Protein AF-A0A7H8SER0-F1 (afdb_monomer)

Sequence (107 aa):
MGRQISQGNKTLEIRFWRPEQWSLKDLIIVENKHYLTHKDDEELGYAVAMVDVESIHSWREDELDSAMASYWEEGYWAWVLTNVRPIHISMPVIAKRKIYFIEIDHA

pLDDT: mean 92.98, std 7.62, range [51.34, 98.31]

Mean predicted aligned error: 3.66 Å

Structure (mmCIF, N/CA/C/O backbone):
data_AF-A0A7H8SER0-F1
#
_entry.id   AF-A0A7H8SER0-F1
#
loop_
_atom_site.group_PDB
_atom_site.id
_atom_site.type_symbol
_atom_site.label_atom_id
_atom_site.label_alt_id
_atom_site.label_comp_id
_atom_site.label_asym_id
_atom_site.label_entity_id
_atom_site.label_seq_id
_atom_site.pdbx_PDB_ins_code
_atom_site.Cartn_x
_atom_site.Cartn_y
_atom_site.Cartn_z
_atom_site.occupancy
_atom_site.B_iso_or_equiv
_atom_site.auth_seq_id
_atom_site.auth_comp_id
_atom_site.auth_asym_id
_atom_site.auth_atom_id
_atom_site.pdbx_PDB_model_num
ATOM 1 N N . MET A 1 1 ? -7.743 3.258 -3.816 1.00 83.19 1 MET A N 1
ATOM 2 C CA . MET A 1 1 ? -6.682 2.313 -4.235 1.00 83.19 1 MET A CA 1
ATOM 3 C C . MET A 1 1 ? -6.639 1.069 -3.345 1.00 83.19 1 MET A C 1
ATOM 5 O O . MET A 1 1 ? -6.525 -0.026 -3.885 1.00 83.19 1 MET A O 1
ATOM 9 N N . GLY A 1 2 ? -6.803 1.199 -2.020 1.00 87.69 2 GLY A N 1
ATOM 10 C CA . GLY A 1 2 ? -6.825 0.061 -1.091 1.00 87.69 2 GLY A CA 1
ATOM 11 C C . GLY A 1 2 ? -7.912 -0.975 -1.398 1.00 87.69 2 GLY A C 1
ATOM 12 O O . GLY A 1 2 ? -7.671 -2.171 -1.274 1.00 87.69 2 GLY A O 1
ATOM 13 N N . ARG A 1 3 ? -9.075 -0.552 -1.910 1.00 92.31 3 ARG A N 1
ATOM 14 C CA . ARG A 1 3 ? -10.134 -1.486 -2.327 1.00 92.31 3 ARG A CA 1
ATOM 15 C C . ARG A 1 3 ? -9.736 -2.440 -3.461 1.00 92.31 3 ARG A C 1
ATOM 17 O O . ARG A 1 3 ? -10.232 -3.557 -3.514 1.00 92.31 3 ARG A O 1
ATOM 24 N N . GLN A 1 4 ? -8.837 -2.031 -4.359 1.00 95.94 4 GLN A N 1
ATOM 25 C CA . GLN A 1 4 ? -8.347 -2.929 -5.417 1.00 95.94 4 GLN A CA 1
ATOM 26 C C . GLN A 1 4 ? -7.454 -4.031 -4.842 1.00 95.94 4 GLN A C 1
ATOM 28 O O . GLN A 1 4 ? -7.470 -5.152 -5.342 1.00 95.94 4 GLN A O 1
ATOM 33 N N . ILE A 1 5 ? -6.731 -3.730 -3.758 1.00 96.81 5 ILE A N 1
ATOM 34 C CA . ILE A 1 5 ? -5.979 -4.731 -2.998 1.00 96.81 5 ILE A CA 1
ATOM 35 C C . ILE A 1 5 ? -6.959 -5.688 -2.322 1.00 96.81 5 ILE A C 1
ATOM 37 O O . ILE A 1 5 ? -6.824 -6.892 -2.490 1.00 96.81 5 ILE A O 1
ATOM 41 N N . SER A 1 6 ? -7.989 -5.179 -1.631 1.00 96.00 6 SER A N 1
ATOM 42 C CA . SER A 1 6 ? -8.965 -6.040 -0.942 1.00 96.00 6 SER A CA 1
ATOM 43 C C . SER A 1 6 ? -9.751 -6.957 -1.884 1.00 96.00 6 SER A C 1
ATOM 45 O O . SER A 1 6 ? -10.201 -8.017 -1.470 1.00 96.00 6 SER A O 1
ATOM 47 N N . GLN A 1 7 ? -9.894 -6.585 -3.156 1.00 95.62 7 GLN A N 1
ATOM 48 C CA . GLN A 1 7 ? -10.528 -7.411 -4.187 1.00 95.62 7 GLN A CA 1
ATOM 49 C C . GLN A 1 7 ? -9.563 -8.389 -4.877 1.00 95.62 7 GLN A C 1
ATOM 51 O O . GLN A 1 7 ? -10.009 -9.206 -5.675 1.00 95.62 7 GLN A O 1
ATOM 56 N N . GLY A 1 8 ? -8.259 -8.313 -4.593 1.00 95.31 8 GLY A N 1
ATOM 57 C CA . GLY A 1 8 ? -7.228 -9.129 -5.239 1.00 95.31 8 GLY A CA 1
ATOM 58 C C . GLY A 1 8 ? -6.831 -8.667 -6.646 1.00 95.31 8 GLY A C 1
ATOM 59 O O . GLY A 1 8 ? -6.008 -9.318 -7.280 1.00 95.31 8 GLY A O 1
ATOM 60 N N . ASN A 1 9 ? -7.370 -7.544 -7.130 1.00 96.75 9 ASN A N 1
ATOM 61 C CA . ASN A 1 9 ? -7.042 -6.994 -8.450 1.00 96.75 9 ASN A CA 1
ATOM 62 C C . ASN A 1 9 ? -5.660 -6.321 -8.465 1.00 96.75 9 ASN A C 1
ATOM 64 O O . ASN A 1 9 ? -4.969 -6.347 -9.476 1.00 96.75 9 ASN A O 1
ATOM 68 N N . LYS A 1 10 ? -5.262 -5.706 -7.342 1.00 97.62 10 LYS A N 1
ATOM 69 C CA . LYS A 1 10 ? -3.935 -5.110 -7.144 1.00 97.62 10 LYS A CA 1
ATOM 70 C C . LYS A 1 10 ? -3.125 -5.993 -6.203 1.00 97.62 10 LYS A C 1
ATOM 72 O O . LYS A 1 10 ? -3.433 -6.073 -5.016 1.00 97.62 10 LYS A O 1
ATOM 77 N N . THR A 1 11 ? -2.081 -6.620 -6.725 1.00 98.00 11 THR A N 1
ATOM 78 C CA . THR A 1 11 ? -1.224 -7.564 -5.989 1.00 98.00 11 THR A CA 1
ATOM 79 C C . THR A 1 11 ? 0.143 -6.977 -5.643 1.00 98.00 11 THR A C 1
ATOM 81 O O . THR A 1 11 ? 0.845 -7.524 -4.796 1.00 98.00 11 THR A O 1
ATOM 84 N N . LEU A 1 12 ? 0.512 -5.841 -6.243 1.00 97.94 12 LEU A N 1
ATOM 85 C CA . LEU A 1 12 ? 1.744 -5.117 -5.935 1.00 97.94 12 LEU A CA 1
ATOM 86 C C . LEU A 1 12 ? 1.441 -3.730 -5.384 1.00 97.94 12 LEU A C 1
ATOM 88 O O . LEU A 1 12 ? 0.696 -2.968 -6.001 1.00 97.94 12 LEU A O 1
ATOM 92 N N . GLU A 1 13 ? 2.068 -3.361 -4.271 1.00 97.00 13 GLU A N 1
ATOM 93 C CA . GLU A 1 13 ? 2.092 -1.981 -3.784 1.00 97.00 13 GLU A CA 1
ATOM 94 C C . GLU A 1 13 ? 3.410 -1.306 -4.167 1.00 97.00 13 GLU A C 1
ATOM 96 O O . GLU A 1 13 ? 4.486 -1.813 -3.864 1.00 97.00 13 GLU A O 1
ATOM 101 N N . ILE A 1 14 ? 3.330 -0.158 -4.842 1.00 97.00 14 ILE A N 1
ATOM 102 C CA . ILE A 1 14 ? 4.506 0.519 -5.397 1.00 97.00 14 ILE A CA 1
ATOM 103 C C . ILE A 1 14 ? 4.907 1.673 -4.488 1.00 97.00 14 ILE A C 1
ATOM 105 O O . ILE A 1 14 ? 4.097 2.550 -4.180 1.00 97.00 14 ILE A O 1
ATOM 109 N N . ARG A 1 15 ? 6.161 1.678 -4.031 1.00 95.62 15 ARG A N 1
ATOM 110 C CA . ARG A 1 15 ? 6.682 2.669 -3.080 1.00 95.62 15 ARG A CA 1
ATOM 111 C C . ARG A 1 15 ? 8.085 3.111 -3.469 1.00 95.62 15 ARG A C 1
ATOM 113 O O . ARG A 1 15 ? 8.920 2.298 -3.831 1.00 95.62 15 ARG A O 1
ATOM 120 N N . PHE A 1 16 ? 8.391 4.391 -3.278 1.00 95.38 16 PHE A N 1
ATOM 121 C CA . PHE A 1 16 ? 9.752 4.929 -3.434 1.00 95.38 16 PHE A CA 1
ATOM 122 C C . PHE A 1 16 ? 10.707 4.509 -2.294 1.00 95.38 16 PHE A C 1
ATOM 124 O O . PHE A 1 16 ? 11.858 4.934 -2.238 1.00 95.38 16 PHE A O 1
ATOM 131 N N . TRP A 1 17 ? 10.223 3.719 -1.332 1.00 94.69 17 TRP A N 1
ATOM 132 C CA . TRP A 1 17 ? 10.966 3.280 -0.155 1.00 94.69 17 TRP A CA 1
ATOM 133 C C . TRP A 1 17 ? 10.609 1.833 0.197 1.00 94.69 17 TRP A C 1
ATOM 135 O O . TRP A 1 17 ? 9.583 1.302 -0.236 1.00 94.69 17 TRP A O 1
ATOM 145 N N . ARG A 1 18 ? 11.443 1.212 1.031 1.00 93.25 18 ARG A N 1
ATOM 146 C CA . ARG A 1 18 ? 11.215 -0.119 1.601 1.00 93.25 18 ARG A CA 1
ATOM 147 C C . ARG A 1 18 ? 11.541 -0.125 3.100 1.00 93.25 18 ARG A C 1
ATOM 149 O O . ARG A 1 18 ? 12.391 0.664 3.517 1.00 93.25 18 ARG A O 1
ATOM 156 N N . PRO A 1 19 ? 10.875 -0.959 3.913 1.00 89.50 19 PRO A N 1
ATOM 157 C CA . PRO A 1 19 ? 11.202 -1.138 5.320 1.00 89.50 19 PRO A CA 1
ATOM 158 C C . PRO A 1 19 ? 12.597 -1.754 5.480 1.00 89.50 19 PRO A C 1
ATOM 160 O O . PRO A 1 19 ? 13.126 -2.397 4.571 1.00 89.50 19 PRO A O 1
ATOM 163 N N . GLU A 1 20 ? 13.181 -1.568 6.661 1.00 83.75 20 GLU A N 1
ATOM 164 C CA . GLU A 1 20 ? 14.463 -2.185 7.025 1.00 83.75 20 GLU A CA 1
ATOM 165 C C . GLU A 1 20 ? 14.310 -3.672 7.380 1.00 83.75 20 GLU A C 1
ATOM 167 O O . GLU A 1 20 ? 15.224 -4.464 7.150 1.00 83.75 20 GLU A O 1
ATOM 172 N N . GLN A 1 21 ? 13.151 -4.055 7.923 1.00 75.50 21 GLN A N 1
ATOM 173 C CA . GLN A 1 21 ? 12.837 -5.429 8.308 1.00 75.50 21 GLN A CA 1
ATOM 174 C C . GLN A 1 21 ? 12.286 -6.231 7.127 1.00 75.50 21 GLN A C 1
ATOM 176 O O . GLN A 1 21 ? 11.521 -5.721 6.305 1.00 75.50 21 GLN A O 1
ATOM 181 N N . TRP A 1 22 ? 12.670 -7.505 7.076 1.00 71.50 22 TRP A N 1
ATOM 182 C CA . TRP A 1 22 ? 12.264 -8.448 6.039 1.00 71.50 22 TRP A CA 1
ATOM 183 C C . TRP A 1 22 ? 11.042 -9.247 6.500 1.00 71.50 22 TRP A C 1
ATOM 185 O O . TRP A 1 22 ? 11.004 -9.710 7.637 1.00 71.50 22 TRP A O 1
ATOM 195 N N . SER A 1 23 ? 10.074 -9.420 5.594 1.00 77.94 23 SER A N 1
ATOM 196 C CA . SER A 1 23 ? 8.727 -9.976 5.811 1.00 77.94 23 SER A CA 1
ATOM 197 C C . SER A 1 23 ? 7.867 -9.183 6.806 1.00 77.94 23 SER A C 1
ATOM 199 O O . SER A 1 23 ? 8.121 -9.157 8.006 1.00 77.94 23 SER A O 1
ATOM 201 N N . LEU A 1 24 ? 6.815 -8.539 6.296 1.00 92.00 24 LEU A N 1
ATOM 202 C CA . LEU A 1 24 ? 5.806 -7.874 7.122 1.00 92.00 24 LEU A CA 1
ATOM 203 C C . LEU A 1 24 ? 4.526 -8.697 7.066 1.00 92.00 24 LEU A C 1
ATOM 205 O O . LEU A 1 24 ? 4.074 -9.068 5.985 1.00 92.00 24 LEU A O 1
ATOM 209 N N . LYS A 1 25 ? 3.959 -9.006 8.225 1.00 94.12 25 LYS A N 1
ATOM 210 C CA . LYS A 1 25 ? 2.748 -9.816 8.356 1.00 94.12 25 LYS A CA 1
ATOM 211 C C . LYS A 1 25 ? 1.646 -8.991 8.992 1.00 94.12 25 LYS A C 1
ATOM 213 O O . LYS A 1 25 ? 1.939 -8.062 9.741 1.00 94.12 25 LYS A O 1
ATOM 218 N N . ASP A 1 26 ? 0.407 -9.330 8.650 1.00 94.38 26 ASP A N 1
ATOM 219 C CA . ASP A 1 26 ? -0.790 -8.726 9.240 1.00 94.38 26 ASP A CA 1
ATOM 220 C C . ASP A 1 26 ? -0.838 -7.189 9.127 1.00 94.38 26 ASP A C 1
ATOM 222 O O . ASP A 1 26 ? -1.315 -6.488 10.019 1.00 94.38 26 ASP A O 1
ATOM 226 N N . LEU A 1 27 ? -0.363 -6.639 8.004 1.00 95.56 27 LEU A N 1
ATOM 227 C CA . LEU A 1 27 ? -0.477 -5.210 7.728 1.00 95.56 27 LEU A CA 1
ATOM 228 C C . LEU A 1 27 ? -1.910 -4.848 7.366 1.00 95.56 27 LEU A C 1
ATOM 230 O O . LEU A 1 27 ? -2.532 -5.491 6.523 1.00 95.56 27 LEU A O 1
ATOM 234 N N . ILE A 1 28 ? -2.399 -3.750 7.929 1.00 95.69 28 ILE A N 1
ATOM 235 C CA . ILE A 1 28 ? -3.725 -3.226 7.620 1.00 95.69 28 ILE A CA 1
ATOM 236 C C . ILE A 1 28 ? -3.613 -2.168 6.527 1.00 95.69 28 ILE A C 1
ATOM 238 O O . ILE A 1 28 ? -2.892 -1.179 6.654 1.00 95.69 28 ILE A O 1
ATOM 242 N N . ILE A 1 29 ? -4.359 -2.372 5.446 1.00 96.19 29 ILE A N 1
ATOM 243 C CA . ILE A 1 29 ? -4.542 -1.383 4.393 1.00 96.19 29 ILE A CA 1
ATOM 244 C C . ILE A 1 29 ? -5.642 -0.427 4.836 1.00 96.19 29 ILE A C 1
ATOM 246 O O . ILE A 1 29 ? -6.803 -0.822 4.966 1.00 96.19 29 ILE A O 1
ATOM 250 N N . VAL A 1 30 ? -5.267 0.834 5.036 1.00 95.56 30 VAL A N 1
ATOM 251 C CA . VAL A 1 30 ? -6.193 1.935 5.308 1.00 95.56 30 VAL A CA 1
ATOM 252 C C . VAL A 1 30 ? -6.385 2.735 4.025 1.00 95.56 30 VAL A C 1
ATOM 254 O O . VAL A 1 30 ? -5.420 3.185 3.409 1.00 95.56 30 VAL A O 1
ATOM 257 N N . GLU A 1 31 ? -7.633 2.887 3.596 1.00 94.62 31 GLU A N 1
ATOM 258 C CA . GLU A 1 31 ? -8.005 3.708 2.448 1.00 94.62 31 GLU A CA 1
ATOM 259 C C . GLU A 1 31 ? -8.559 5.052 2.921 1.00 94.62 31 GLU A C 1
ATOM 261 O O . GLU A 1 31 ? -9.469 5.107 3.748 1.00 94.62 31 GLU A O 1
ATOM 266 N N . ASN A 1 32 ? -8.012 6.13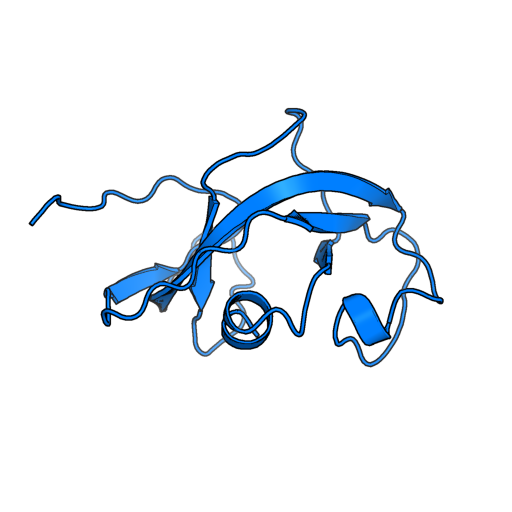3 2.377 1.00 95.00 32 ASN A N 1
ATOM 267 C CA . ASN A 1 32 ? -8.419 7.505 2.644 1.00 95.00 32 ASN A CA 1
ATOM 268 C C . ASN A 1 32 ? -8.632 8.266 1.322 1.00 95.00 32 ASN A C 1
ATOM 270 O O . ASN A 1 32 ? -8.355 7.741 0.237 1.00 95.00 32 ASN A O 1
ATOM 274 N N . LYS A 1 33 ? -9.206 9.470 1.390 1.00 94.38 33 LYS A N 1
ATOM 275 C CA . LYS A 1 33 ? -9.704 10.180 0.203 1.00 94.38 33 LYS A CA 1
ATOM 276 C C . LYS A 1 33 ? -8.605 10.956 -0.521 1.00 94.38 33 LYS A C 1
ATOM 278 O O . LYS A 1 33 ? -8.663 11.059 -1.747 1.00 94.38 33 LYS A O 1
ATOM 283 N N . HIS A 1 34 ? -7.626 11.489 0.205 1.00 94.38 34 HIS A N 1
ATOM 284 C CA . HIS A 1 34 ? -6.585 12.354 -0.353 1.00 94.38 34 HIS A CA 1
ATOM 285 C C . HIS A 1 34 ? -5.178 11.794 -0.122 1.00 94.38 34 HIS A C 1
ATOM 287 O O . HIS A 1 34 ? -4.930 10.993 0.771 1.00 94.38 34 HIS A O 1
ATOM 293 N N . TYR A 1 35 ? -4.207 12.216 -0.927 1.00 90.81 35 TYR A N 1
ATOM 294 C CA . TYR A 1 35 ? -2.817 11.841 -0.673 1.00 90.81 35 TYR A CA 1
ATOM 295 C C . TYR A 1 35 ? -2.273 12.585 0.551 1.00 90.81 35 TYR A C 1
ATOM 297 O O . TYR A 1 35 ? -2.388 13.803 0.631 1.00 90.81 35 TYR A O 1
ATOM 305 N N .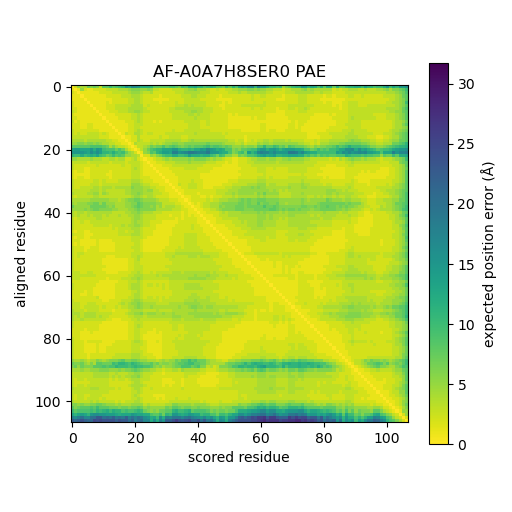 LEU A 1 36 ? -1.632 11.853 1.465 1.00 93.44 36 LEU A N 1
ATOM 306 C CA . LEU A 1 36 ? -0.919 12.417 2.616 1.00 93.44 36 LEU A CA 1
ATOM 307 C C . LEU A 1 36 ? 0.529 12.718 2.206 1.00 93.44 36 LEU A C 1
ATOM 309 O O . LEU A 1 36 ? 1.303 11.792 1.933 1.00 93.44 36 LEU A O 1
ATOM 313 N N . THR A 1 37 ? 0.925 13.988 2.144 1.00 92.94 37 THR A N 1
ATOM 314 C CA . THR A 1 37 ? 2.217 14.445 1.597 1.00 92.94 37 THR A CA 1
ATOM 315 C C . THR A 1 37 ? 3.226 14.847 2.672 1.00 92.94 37 THR A C 1
ATOM 317 O O . THR A 1 37 ? 4.426 14.615 2.499 1.00 92.94 37 THR A O 1
ATOM 320 N N . HIS A 1 38 ? 2.765 15.377 3.801 1.00 93.06 38 HIS A N 1
ATOM 321 C CA . HIS A 1 38 ? 3.590 15.808 4.927 1.00 93.06 38 HIS A CA 1
ATOM 322 C C . HIS A 1 38 ? 3.571 14.787 6.057 1.00 93.06 38 HIS A C 1
ATOM 324 O O . HIS A 1 38 ? 2.633 14.013 6.206 1.00 93.06 38 HIS A O 1
ATOM 330 N N . LYS A 1 39 ? 4.648 14.756 6.848 1.00 88.25 39 LYS A N 1
ATOM 331 C CA . LYS A 1 39 ? 4.866 13.749 7.897 1.00 88.25 39 LYS A CA 1
ATOM 332 C C . LYS A 1 39 ? 3.688 13.631 8.872 1.00 88.25 39 LYS A C 1
ATOM 334 O O . LYS A 1 39 ? 3.357 12.510 9.243 1.00 88.25 39 LYS A O 1
ATOM 339 N N . ASP A 1 40 ? 3.102 14.764 9.238 1.00 93.00 40 ASP A N 1
ATOM 340 C CA . ASP A 1 40 ? 2.055 14.863 10.255 1.00 93.00 40 ASP A CA 1
ATOM 341 C C . ASP A 1 40 ? 0.649 14.940 9.632 1.00 93.00 40 ASP A C 1
ATOM 343 O O . ASP A 1 40 ? -0.317 15.245 10.326 1.00 93.00 40 ASP A O 1
ATOM 347 N N . ASP A 1 41 ? 0.532 14.673 8.325 1.00 95.44 41 ASP A N 1
ATOM 348 C CA . ASP A 1 41 ? -0.765 14.579 7.662 1.00 95.44 41 ASP A CA 1
ATOM 349 C C . ASP A 1 41 ? -1.528 13.361 8.186 1.00 95.44 41 ASP A C 1
ATOM 351 O O . ASP A 1 41 ? -1.038 12.224 8.156 1.00 95.44 41 ASP A O 1
ATOM 355 N N . GLU A 1 42 ? -2.763 13.616 8.601 1.0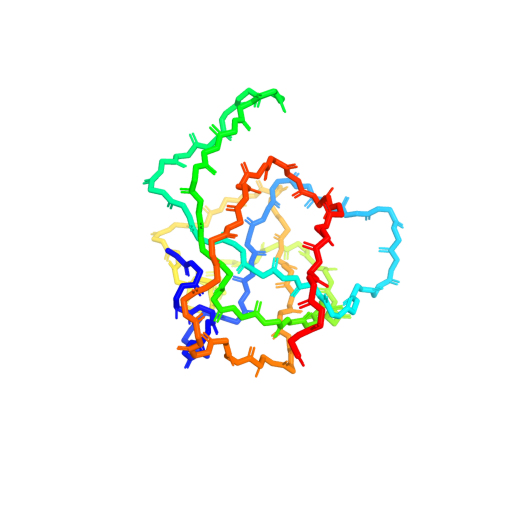0 96.44 42 GLU A N 1
ATOM 356 C CA . GLU A 1 42 ? -3.719 12.619 9.048 1.00 96.44 42 GLU A CA 1
ATOM 357 C C . GLU A 1 42 ? -5.055 12.848 8.341 1.00 96.44 42 GLU A C 1
ATOM 359 O O . GLU A 1 42 ? -5.473 13.983 8.107 1.00 96.44 42 GLU A O 1
ATOM 364 N N . GLU A 1 43 ? -5.748 11.766 8.009 1.00 96.62 43 GLU A N 1
ATOM 365 C CA . GLU A 1 43 ? -7.101 11.834 7.463 1.00 96.62 43 GLU A CA 1
ATOM 366 C C . GLU A 1 43 ? -7.945 10.691 8.024 1.00 96.62 43 GLU A C 1
ATOM 368 O O . GLU A 1 43 ? -7.438 9.602 8.295 1.00 96.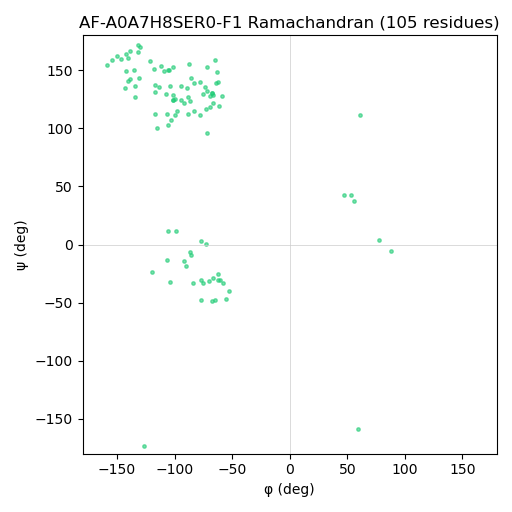62 43 GLU A O 1
ATOM 373 N N . LEU A 1 44 ? -9.251 10.914 8.174 1.00 95.94 44 LEU A N 1
ATOM 374 C CA . LEU A 1 44 ? -10.174 9.813 8.407 1.00 95.94 44 LEU A CA 1
ATOM 375 C C . LEU A 1 44 ? -10.141 8.855 7.207 1.00 95.94 44 LEU A C 1
ATOM 377 O O . LEU A 1 44 ? -10.476 9.231 6.082 1.00 95.94 44 LEU A O 1
ATOM 381 N N . GLY A 1 45 ? -9.769 7.609 7.467 1.00 95.00 45 GLY A N 1
ATOM 382 C CA . GLY A 1 45 ? -9.817 6.520 6.508 1.00 95.00 45 GLY A CA 1
ATOM 383 C C . GLY A 1 45 ? -10.589 5.326 7.052 1.00 95.00 45 GLY A C 1
ATOM 384 O O . GLY A 1 45 ? -11.194 5.368 8.126 1.00 95.00 45 GLY A O 1
ATOM 385 N N . TYR A 1 46 ? -10.552 4.242 6.288 1.00 94.44 46 TYR A N 1
ATOM 386 C CA . TYR A 1 46 ? -11.198 2.984 6.636 1.00 94.44 46 TYR A CA 1
ATOM 387 C C . 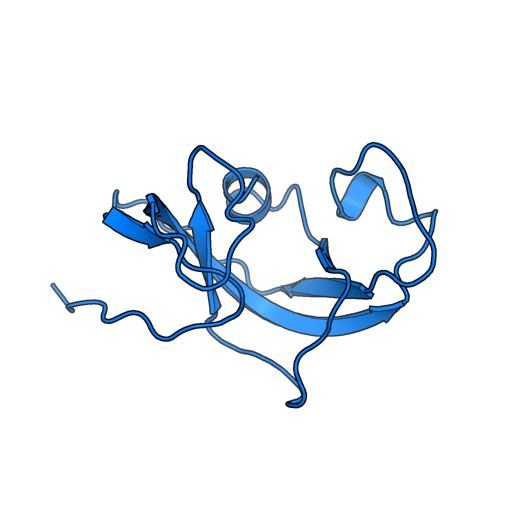TYR A 1 46 ? -10.247 1.826 6.381 1.00 94.44 46 TYR A C 1
ATOM 389 O O . TYR A 1 46 ? -9.591 1.772 5.339 1.00 94.44 46 TYR A O 1
ATOM 397 N N . ALA A 1 47 ? -10.182 0.884 7.316 1.00 94.88 47 ALA A N 1
ATOM 398 C CA . ALA A 1 47 ? -9.478 -0.367 7.079 1.00 94.88 47 ALA A CA 1
ATOM 399 C C . ALA A 1 47 ? -10.253 -1.208 6.053 1.00 94.88 47 ALA A C 1
ATOM 401 O O . ALA A 1 47 ? -11.450 -1.439 6.217 1.00 94.88 47 ALA A O 1
ATOM 402 N N . VAL A 1 48 ? -9.577 -1.659 4.995 1.00 95.69 48 VAL A N 1
ATOM 403 C CA . VAL A 1 48 ? -10.218 -2.376 3.873 1.00 95.69 48 VAL A CA 1
ATOM 404 C C . VAL A 1 48 ? -9.692 -3.792 3.665 1.00 95.69 48 VAL A C 1
ATOM 406 O O . VAL A 1 48 ? -10.390 -4.629 3.092 1.00 95.69 48 VAL A O 1
ATOM 409 N N . ALA A 1 49 ? -8.475 -4.084 4.119 1.00 96.44 49 ALA A N 1
ATOM 410 C CA . ALA A 1 49 ? -7.895 -5.421 4.078 1.00 96.44 49 ALA A CA 1
ATOM 411 C C . ALA A 1 49 ? -6.769 -5.563 5.099 1.00 96.44 49 ALA A C 1
ATOM 413 O O . ALA A 1 49 ? -6.104 -4.583 5.431 1.00 96.44 49 ALA A O 1
ATOM 414 N N . MET A 1 50 ? -6.523 -6.796 5.522 1.00 96.75 50 MET A N 1
ATOM 415 C CA . MET A 1 50 ? -5.277 -7.218 6.144 1.00 96.75 50 MET A CA 1
ATOM 416 C C . MET A 1 50 ? -4.460 -8.016 5.122 1.00 96.75 50 MET A C 1
ATOM 418 O O . MET A 1 50 ? -5.025 -8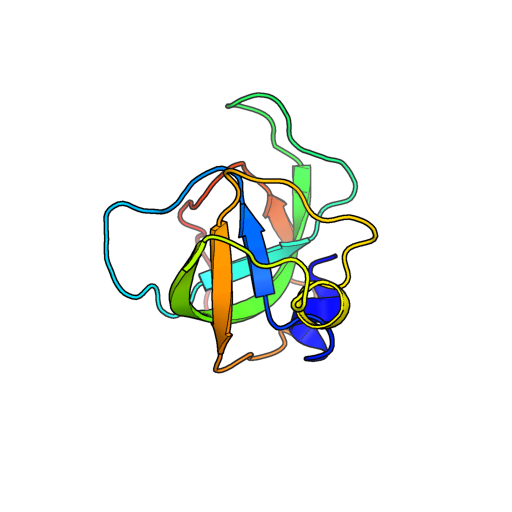.824 4.385 1.00 96.75 50 MET A O 1
ATOM 422 N N . VAL A 1 51 ? -3.156 -7.774 5.030 1.00 97.44 51 VAL A N 1
ATOM 423 C CA . VAL A 1 51 ? -2.274 -8.371 4.018 1.00 97.44 51 VAL A CA 1
ATOM 424 C C . VAL A 1 51 ? -0.927 -8.749 4.613 1.00 97.44 51 VAL A C 1
ATOM 426 O O . VAL A 1 51 ? -0.497 -8.206 5.630 1.00 97.44 51 VAL A O 1
ATOM 429 N N . ASP A 1 52 ? -0.225 -9.630 3.918 1.00 96.62 52 ASP A N 1
ATOM 430 C CA . ASP A 1 52 ? 1.184 -9.895 4.156 1.00 96.62 52 ASP A CA 1
ATOM 431 C C . ASP A 1 52 ? 2.019 -9.265 3.030 1.00 96.62 52 ASP A C 1
ATOM 433 O O . ASP A 1 52 ? 1.577 -9.191 1.884 1.00 96.62 52 ASP A O 1
ATOM 437 N N . VAL A 1 53 ? 3.251 -8.860 3.340 1.00 95.94 53 VAL A N 1
ATOM 438 C CA . VAL A 1 53 ? 4.285 -8.526 2.354 1.00 95.94 53 VAL A CA 1
ATOM 439 C C . VAL A 1 53 ? 5.254 -9.698 2.290 1.00 95.94 53 VAL A C 1
ATOM 441 O O . VAL A 1 53 ? 6.030 -9.929 3.223 1.00 95.94 53 VAL A O 1
ATOM 444 N 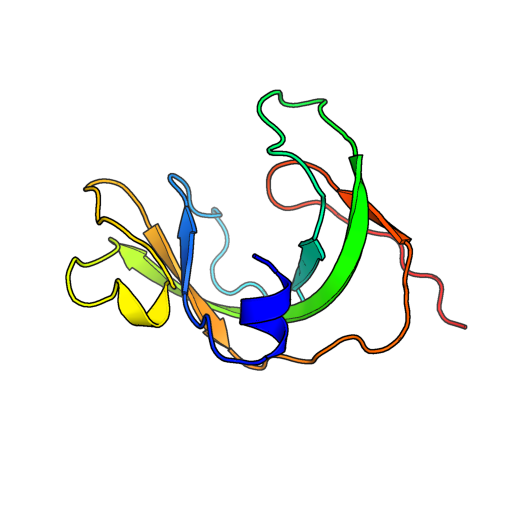N . GLU A 1 54 ? 5.182 -10.462 1.204 1.00 94.38 54 GLU A N 1
ATOM 445 C CA . GLU A 1 54 ? 6.008 -11.655 1.001 1.00 94.38 54 GLU A CA 1
ATOM 446 C C . GLU A 1 54 ? 7.438 -11.294 0.603 1.00 94.38 54 GLU A C 1
ATOM 448 O O . GLU A 1 54 ? 8.400 -11.809 1.173 1.00 94.38 54 GLU A O 1
ATOM 453 N N . SER A 1 55 ? 7.582 -10.393 -0.365 1.00 94.62 55 SER A N 1
ATOM 454 C CA . SER A 1 55 ? 8.875 -9.963 -0.881 1.00 94.62 55 SER A CA 1
ATOM 455 C C . SER A 1 55 ? 8.823 -8.518 -1.369 1.00 94.62 55 SER A C 1
ATOM 457 O O . SER A 1 55 ? 7.751 -7.936 -1.555 1.00 94.62 55 SER A O 1
ATOM 459 N N . ILE A 1 56 ? 10.005 -7.918 -1.510 1.00 95.88 56 ILE A N 1
ATOM 460 C CA . ILE A 1 56 ? 10.180 -6.568 -2.039 1.00 95.88 56 ILE A CA 1
ATOM 461 C C . ILE A 1 56 ? 11.318 -6.607 -3.053 1.00 95.88 56 ILE A C 1
ATOM 463 O O . ILE A 1 56 ? 12.423 -7.045 -2.727 1.00 95.88 56 ILE A O 1
ATOM 467 N N . HIS A 1 57 ? 11.064 -6.110 -4.258 1.00 96.19 57 HIS A N 1
ATOM 468 C CA . HIS A 1 57 ? 12.044 -6.021 -5.340 1.00 96.19 57 HIS A CA 1
ATOM 469 C C . HIS A 1 57 ? 11.924 -4.687 -6.076 1.00 96.19 57 HIS A C 1
ATOM 471 O O . HIS A 1 57 ? 10.970 -3.934 -5.877 1.00 96.19 57 HIS A O 1
ATOM 477 N N . SER A 1 58 ? 12.926 -4.354 -6.891 1.00 97.56 58 SER A N 1
ATOM 478 C CA . SER A 1 58 ? 12.845 -3.198 -7.787 1.00 97.56 58 SER A CA 1
ATOM 479 C C . SER A 1 58 ? 11.654 -3.370 -8.721 1.00 97.56 58 SER A C 1
ATOM 481 O O . SER A 1 58 ? 11.528 -4.417 -9.349 1.00 97.56 58 SER A O 1
ATOM 483 N N . TRP A 1 59 ? 10.783 -2.367 -8.797 1.00 98.31 59 TRP A N 1
ATOM 484 C CA . TRP A 1 59 ? 9.592 -2.448 -9.634 1.00 98.31 59 TRP A CA 1
ATOM 485 C C . TRP A 1 59 ? 9.969 -2.555 -11.110 1.00 98.31 59 TRP A C 1
ATOM 487 O O . TRP A 1 59 ? 10.887 -1.868 -11.564 1.00 98.31 59 TRP A O 1
ATOM 497 N N . ARG A 1 60 ? 9.261 -3.399 -11.862 1.00 97.94 60 ARG A N 1
ATOM 498 C CA . ARG A 1 60 ? 9.522 -3.653 -13.283 1.00 97.94 60 ARG A CA 1
ATOM 499 C C . ARG A 1 60 ? 8.402 -3.120 -14.177 1.00 97.94 60 ARG A C 1
ATOM 501 O O . ARG A 1 60 ? 7.252 -3.007 -13.760 1.00 97.94 60 ARG A O 1
ATOM 508 N N . GLU A 1 61 ? 8.743 -2.795 -15.420 1.00 97.12 61 GLU A N 1
ATOM 509 C CA . GLU A 1 61 ? 7.799 -2.233 -16.398 1.00 97.12 61 GLU A CA 1
ATOM 510 C C . GLU A 1 61 ? 6.698 -3.232 -16.798 1.00 97.12 61 GLU A C 1
ATOM 512 O O . GLU A 1 61 ? 5.566 -2.839 -17.063 1.00 97.12 61 GLU A O 1
ATOM 517 N N . ASP A 1 62 ? 6.984 -4.535 -16.752 1.00 97.75 62 ASP A N 1
ATOM 518 C CA . ASP A 1 62 ? 6.020 -5.611 -17.018 1.00 97.75 62 ASP A CA 1
ATOM 519 C C . ASP A 1 62 ? 5.044 -5.875 -15.853 1.00 97.75 62 ASP A C 1
ATOM 521 O O . ASP A 1 62 ? 4.192 -6.757 -15.935 1.00 97.75 62 ASP A O 1
ATOM 525 N N . GLU A 1 63 ? 5.124 -5.093 -14.772 1.00 98.06 63 GLU A N 1
ATOM 526 C CA . GLU A 1 63 ? 4.302 -5.243 -13.566 1.00 98.06 63 GLU A CA 1
ATOM 527 C C . GLU A 1 63 ? 3.201 -4.176 -13.425 1.00 98.06 63 GLU A C 1
ATOM 529 O O . GLU A 1 63 ? 2.580 -4.067 -12.363 1.00 98.06 63 GLU A O 1
ATOM 534 N N . LEU A 1 64 ? 2.941 -3.387 -14.474 1.00 97.44 64 LEU A N 1
ATOM 535 C CA . LEU A 1 64 ? 1.921 -2.328 -14.478 1.00 97.44 64 LEU A CA 1
ATOM 536 C C . LEU A 1 64 ? 0.528 -2.842 -14.099 1.00 97.44 64 LEU A C 1
ATOM 538 O O . LEU A 1 64 ? -0.123 -2.258 -13.229 1.00 97.44 64 LEU A O 1
ATOM 542 N N . ASP A 1 65 ? 0.107 -3.957 -14.697 1.00 97.44 65 ASP A N 1
ATOM 543 C CA . ASP A 1 65 ? -1.216 -4.544 -14.467 1.00 97.44 65 ASP A CA 1
ATOM 544 C C . ASP A 1 65 ? -1.365 -5.029 -13.020 1.00 97.44 65 ASP A C 1
ATOM 546 O O . ASP A 1 65 ? -2.316 -4.656 -12.333 1.00 97.44 65 ASP A O 1
ATOM 550 N N . SER A 1 66 ? -0.373 -5.768 -12.510 1.00 97.62 66 SER A N 1
ATOM 551 C CA . SER A 1 66 ? -0.324 -6.248 -11.118 1.00 97.62 66 SER A CA 1
ATOM 552 C C . SER A 1 66 ? -0.318 -5.104 -10.096 1.00 97.62 66 SER A C 1
ATOM 554 O O . SER A 1 66 ? -0.835 -5.232 -8.981 1.00 97.62 66 SER A O 1
ATOM 556 N N . ALA A 1 67 ? 0.260 -3.962 -10.472 1.00 97.12 67 ALA A N 1
ATOM 557 C CA . ALA A 1 67 ? 0.264 -2.741 -9.681 1.00 97.12 67 ALA A CA 1
ATOM 558 C C . ALA A 1 67 ? -0.984 -1.868 -9.894 1.00 97.12 67 ALA A C 1
ATOM 560 O O . ALA A 1 67 ? -1.166 -0.902 -9.146 1.00 97.12 67 ALA A O 1
ATOM 561 N N . MET A 1 68 ? -1.841 -2.165 -10.874 1.00 96.50 68 MET A N 1
ATOM 562 C CA . MET A 1 68 ? -2.909 -1.268 -11.329 1.00 96.50 68 MET A CA 1
ATOM 563 C C . MET A 1 68 ? -2.396 0.170 -11.549 1.00 96.50 68 MET A C 1
ATOM 565 O O . MET A 1 68 ? -3.014 1.142 -11.108 1.00 96.50 68 MET A O 1
ATOM 569 N N . ALA A 1 69 ? -1.216 0.295 -12.160 1.00 95.25 69 ALA A N 1
ATOM 570 C CA . ALA A 1 69 ? -0.527 1.558 -12.397 1.00 95.25 69 ALA A CA 1
ATOM 571 C C . ALA A 1 69 ? -0.642 1.982 -13.867 1.00 95.25 69 ALA A C 1
ATOM 573 O O . ALA A 1 69 ? -0.732 1.148 -14.761 1.00 95.25 69 ALA A O 1
ATOM 574 N N . SER A 1 70 ? 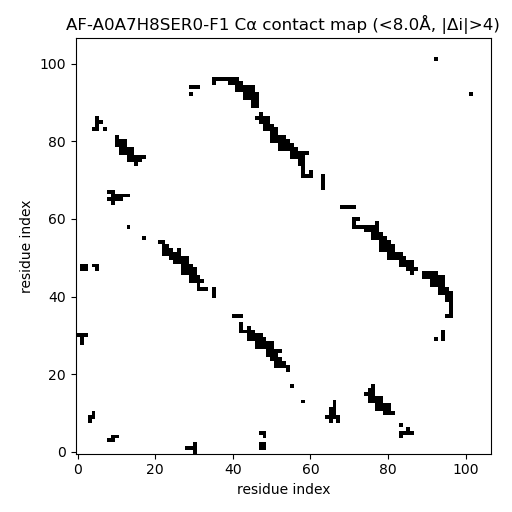-0.628 3.291 -14.123 1.00 95.44 70 SER A N 1
ATOM 575 C CA . SER A 1 70 ? -0.705 3.845 -15.481 1.00 95.44 70 SER A CA 1
ATOM 576 C C . SER A 1 70 ? 0.657 4.085 -16.138 1.00 95.44 70 SER A C 1
ATOM 578 O O . SER A 1 70 ? 0.712 4.322 -17.341 1.00 95.44 70 SER A O 1
ATOM 580 N N . TYR A 1 71 ? 1.742 4.067 -15.365 1.00 96.19 71 TYR A N 1
ATOM 581 C CA . TYR A 1 71 ? 3.110 4.267 -15.840 1.00 96.19 71 TYR A CA 1
ATOM 582 C C . TYR A 1 71 ? 4.096 3.589 -14.893 1.00 96.19 71 TYR A C 1
ATOM 584 O O . TYR A 1 71 ? 3.743 3.348 -13.744 1.00 96.19 71 TYR A O 1
ATOM 592 N N . TRP A 1 72 ? 5.305 3.305 -15.376 1.00 97.69 72 TRP A N 1
ATOM 593 C CA . TRP A 1 72 ? 6.419 2.761 -14.597 1.00 97.69 72 TRP A CA 1
ATOM 594 C C . TRP A 1 72 ? 7.508 3.826 -14.407 1.00 97.69 72 TRP A C 1
ATOM 596 O O . TRP A 1 72 ? 7.684 4.689 -15.268 1.00 97.69 72 TRP A O 1
ATOM 606 N N . GLU A 1 73 ? 8.235 3.766 -13.289 1.00 96.19 73 GLU A N 1
ATOM 607 C CA . GLU A 1 73 ? 9.347 4.673 -12.990 1.00 96.19 73 GLU A CA 1
ATOM 608 C C . GLU A 1 73 ? 10.480 3.942 -12.255 1.00 96.19 73 GLU A C 1
ATOM 610 O O . GLU A 1 73 ? 10.250 3.197 -11.295 1.00 96.19 73 GLU A O 1
ATOM 615 N N . GLU A 1 74 ? 11.718 4.181 -12.693 1.00 96.62 74 GLU A N 1
ATOM 616 C CA . GLU A 1 74 ? 12.917 3.639 -12.055 1.00 96.62 74 GLU A CA 1
ATOM 617 C C . GLU A 1 74 ? 13.085 4.163 -10.615 1.00 96.62 74 GLU A C 1
ATOM 619 O O . GLU A 1 74 ? 12.715 5.286 -10.281 1.00 96.62 74 GLU A O 1
ATOM 624 N N . GLY A 1 75 ? 13.665 3.341 -9.735 1.00 96.69 75 GLY A N 1
ATOM 625 C CA . GLY A 1 75 ? 13.929 3.703 -8.336 1.00 96.69 75 GLY A CA 1
ATOM 626 C C . GLY A 1 75 ? 12.775 3.408 -7.373 1.00 96.69 75 GLY A C 1
ATOM 627 O O . GLY A 1 75 ? 12.948 3.521 -6.156 1.00 96.69 75 GLY A O 1
ATOM 628 N N . TYR A 1 76 ? 11.626 2.964 -7.886 1.00 97.88 76 TYR A N 1
ATOM 629 C CA . TYR A 1 76 ? 10.516 2.465 -7.080 1.00 97.88 76 TYR A CA 1
ATOM 630 C C . TYR A 1 76 ? 10.651 0.966 -6.787 1.00 97.88 76 TYR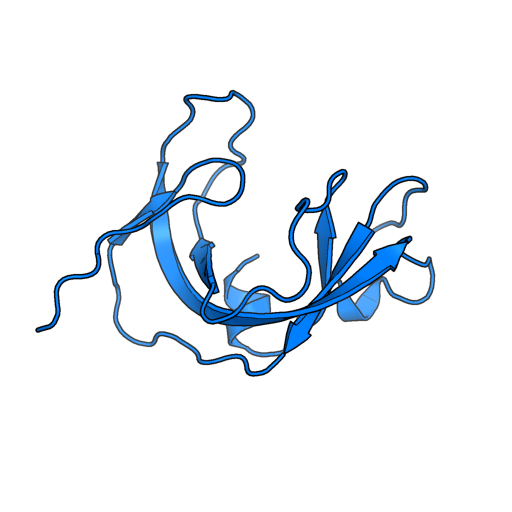 A C 1
ATOM 632 O O . TYR A 1 76 ? 11.289 0.198 -7.508 1.00 97.88 76 TYR A O 1
ATOM 640 N N . TRP A 1 77 ? 10.016 0.551 -5.697 1.00 97.31 77 TRP A N 1
ATOM 641 C CA . TRP A 1 77 ? 9.987 -0.814 -5.194 1.00 97.31 77 TRP A CA 1
ATOM 642 C C . TRP A 1 77 ? 8.577 -1.377 -5.303 1.00 97.31 77 TRP A C 1
ATOM 644 O O . TRP A 1 77 ? 7.616 -0.715 -4.905 1.00 97.31 77 TRP A O 1
ATOM 654 N N . ALA A 1 78 ? 8.474 -2.612 -5.779 1.00 97.50 78 ALA A N 1
ATOM 655 C CA . ALA A 1 78 ? 7.256 -3.399 -5.749 1.00 97.50 78 ALA A CA 1
ATOM 656 C C . ALA A 1 78 ? 7.229 -4.237 -4.470 1.00 97.50 78 ALA A C 1
ATOM 658 O O . ALA A 1 78 ? 8.139 -5.019 -4.200 1.00 97.50 78 ALA A O 1
ATOM 659 N N . TRP A 1 79 ? 6.191 -4.048 -3.665 1.00 97.06 79 TRP A N 1
ATOM 660 C CA . TRP A 1 79 ? 5.916 -4.856 -2.486 1.00 97.06 79 TRP A CA 1
ATOM 661 C C . TRP A 1 79 ? 4.879 -5.907 -2.871 1.00 97.06 79 TRP A C 1
ATOM 663 O O . TRP A 1 79 ? 3.746 -5.556 -3.208 1.00 97.06 79 TRP A O 1
ATOM 673 N N . VAL A 1 80 ? 5.267 -7.181 -2.834 1.00 97.06 80 VAL A N 1
ATOM 674 C CA . VAL A 1 80 ? 4.400 -8.300 -3.217 1.00 97.06 80 VAL A CA 1
ATOM 675 C C . VAL A 1 80 ? 3.422 -8.590 -2.088 1.00 97.06 80 VAL A C 1
ATOM 677 O O . VAL A 1 80 ? 3.822 -9.051 -1.014 1.00 97.06 80 VAL A O 1
ATOM 680 N N . LEU A 1 81 ? 2.144 -8.301 -2.334 1.00 97.38 81 LEU A N 1
ATOM 681 C CA . LEU A 1 81 ? 1.068 -8.500 -1.375 1.00 97.38 81 LEU A CA 1
ATOM 682 C C . LEU A 1 81 ? 0.500 -9.909 -1.512 1.00 97.38 81 LEU A C 1
ATOM 684 O O . LEU A 1 81 ? 0.072 -10.322 -2.590 1.00 97.38 81 LEU A O 1
ATOM 688 N N . THR A 1 82 ? 0.449 -10.636 -0.403 1.00 96.81 82 THR A N 1
ATOM 689 C CA . THR A 1 82 ? -0.113 -11.987 -0.346 1.00 96.81 82 THR A CA 1
ATOM 690 C C . THR A 1 82 ? -1.077 -12.126 0.820 1.00 96.81 82 THR A C 1
ATOM 692 O O . THR A 1 82 ? -1.211 -11.227 1.655 1.00 96.81 82 THR A O 1
ATOM 695 N N . ASN A 1 83 ? -1.780 -13.265 0.862 1.00 97.44 83 ASN A N 1
ATOM 696 C CA . ASN A 1 83 ? -2.666 -13.622 1.968 1.00 97.44 83 ASN A CA 1
ATOM 697 C C . ASN A 1 83 ? -3.692 -12.508 2.269 1.00 97.44 83 ASN A C 1
ATOM 699 O O . ASN A 1 83 ? -3.921 -12.141 3.417 1.00 97.44 83 ASN A O 1
ATOM 703 N N . VAL A 1 84 ? -4.272 -11.918 1.220 1.00 97.44 84 VAL A N 1
ATOM 704 C CA . VAL A 1 84 ? -5.201 -10.792 1.350 1.00 97.44 84 VAL A CA 1
ATOM 705 C C . VAL A 1 84 ? -6.476 -11.252 2.055 1.00 97.44 84 VAL A C 1
ATOM 707 O O . VAL A 1 84 ? -7.179 -12.144 1.582 1.00 97.44 84 VAL A O 1
ATOM 710 N N . ARG A 1 85 ? -6.790 -10.605 3.176 1.00 96.94 85 ARG A N 1
ATOM 711 C CA . ARG A 1 85 ? -7.976 -10.832 4.004 1.00 96.94 85 ARG A CA 1
ATOM 712 C C . ARG A 1 85 ? -8.842 -9.570 3.970 1.00 96.94 85 ARG A C 1
ATOM 714 O O . ARG A 1 85 ? -8.511 -8.599 4.652 1.00 96.94 85 ARG A O 1
ATOM 721 N N . PRO A 1 86 ? -9.918 -9.531 3.168 1.00 96.50 86 PRO A N 1
ATOM 722 C CA . PRO A 1 86 ? -10.780 -8.357 3.084 1.00 96.50 86 PRO A CA 1
ATOM 723 C C . PRO A 1 86 ? -11.451 -8.056 4.429 1.00 96.50 86 PRO A C 1
ATOM 725 O O . PRO A 1 86 ? -11.913 -8.963 5.119 1.00 96.50 86 PRO A O 1
ATOM 728 N N . ILE A 1 87 ? -11.541 -6.775 4.788 1.00 94.06 87 ILE A N 1
ATOM 729 C CA . ILE A 1 87 ? -12.278 -6.321 5.971 1.00 94.06 87 ILE A CA 1
ATOM 730 C C . ILE A 1 87 ? -13.635 -5.807 5.490 1.00 94.06 87 ILE A C 1
ATOM 732 O O . ILE A 1 87 ? -13.720 -4.814 4.771 1.00 94.06 87 ILE A O 1
ATOM 736 N N . HIS A 1 88 ? -14.704 -6.524 5.843 1.00 86.81 88 HIS A N 1
ATOM 737 C CA . HIS A 1 88 ? -16.062 -6.222 5.370 1.00 86.81 88 HIS A CA 1
ATOM 738 C C . HIS A 1 88 ? -16.832 -5.258 6.278 1.00 86.81 88 HIS A C 1
ATOM 740 O O . HIS A 1 88 ? -17.821 -4.667 5.846 1.00 86.81 88 HIS A O 1
ATOM 746 N N . ILE A 1 89 ? -16.391 -5.098 7.525 1.00 86.44 89 ILE A N 1
ATOM 747 C CA . ILE A 1 89 ? -16.971 -4.132 8.456 1.00 86.44 89 ILE A CA 1
ATOM 748 C C . ILE A 1 89 ? -16.374 -2.746 8.210 1.00 86.44 89 ILE A C 1
ATOM 750 O O . ILE A 1 89 ? -15.175 -2.604 7.984 1.00 86.44 89 ILE A O 1
ATOM 754 N N . SER A 1 90 ? -17.210 -1.711 8.266 1.00 84.50 90 SER A N 1
ATOM 755 C CA . SER A 1 90 ? -16.735 -0.330 8.185 1.00 84.50 90 SER A CA 1
ATOM 756 C C . SER A 1 90 ? -16.019 0.033 9.484 1.00 84.50 90 SER A C 1
ATOM 758 O O . SER A 1 90 ? -16.664 0.431 10.452 1.00 84.50 90 SER A O 1
ATOM 760 N N . MET A 1 91 ? -14.693 -0.090 9.496 1.00 90.56 91 MET A N 1
ATOM 761 C CA . MET A 1 91 ? -13.856 0.248 10.644 1.00 90.56 91 MET A CA 1
ATOM 762 C C . MET A 1 91 ? -13.118 1.570 10.379 1.00 90.56 91 MET A C 1
ATOM 764 O O . MET A 1 91 ? -12.165 1.571 9.590 1.00 90.56 91 MET A O 1
ATOM 768 N N . PRO A 1 92 ? -13.568 2.699 10.964 1.00 93.12 92 PRO A N 1
ATOM 769 C CA . PRO A 1 92 ? -12.888 3.978 10.805 1.00 93.12 92 PRO A CA 1
ATOM 770 C C . PRO A 1 92 ? -11.525 3.937 11.500 1.00 93.12 92 PRO A C 1
ATOM 772 O O . PRO A 1 92 ? -11.422 3.545 12.659 1.00 93.12 92 PRO A O 1
ATOM 775 N N . VAL A 1 93 ? -10.480 4.351 10.788 1.00 94.06 93 VAL A N 1
ATOM 776 C CA . VAL A 1 93 ? -9.095 4.379 11.275 1.00 94.06 93 VAL A CA 1
ATOM 777 C C . VAL A 1 93 ? -8.435 5.657 10.770 1.00 94.06 93 VAL A C 1
ATOM 779 O O . VAL A 1 93 ? -8.649 6.059 9.627 1.00 94.06 93 VAL A O 1
ATOM 782 N N . ILE A 1 94 ? -7.612 6.303 11.597 1.00 95.25 94 ILE A N 1
ATOM 783 C CA . ILE A 1 94 ? -6.815 7.446 11.143 1.00 95.25 94 ILE A CA 1
ATOM 784 C C . ILE A 1 94 ? -5.731 6.951 10.180 1.00 95.25 94 ILE A C 1
ATOM 786 O O . ILE A 1 94 ? -4.868 6.150 10.551 1.00 95.25 94 ILE A O 1
ATOM 790 N N . ALA A 1 95 ? -5.786 7.425 8.938 1.00 95.38 95 ALA A N 1
ATOM 791 C CA . ALA A 1 95 ? -4.771 7.205 7.923 1.00 95.38 95 ALA A CA 1
ATOM 792 C C . ALA A 1 95 ? -3.555 8.091 8.208 1.00 95.38 95 ALA A C 1
ATOM 794 O O . ALA A 1 95 ? -3.706 9.296 8.400 1.00 95.38 95 ALA A O 1
ATOM 795 N N . LYS A 1 96 ? -2.358 7.496 8.216 1.00 95.50 96 LYS A N 1
ATOM 796 C CA . LYS A 1 96 ? -1.077 8.201 8.382 1.00 95.50 96 LYS A CA 1
ATOM 797 C C . LYS A 1 96 ? -0.075 7.746 7.326 1.00 95.50 96 LYS A C 1
ATOM 799 O O . LYS A 1 96 ? -0.263 6.733 6.651 1.00 95.50 96 LYS A O 1
ATOM 804 N N . ARG A 1 97 ? 1.021 8.491 7.167 1.00 93.69 97 ARG A N 1
ATOM 805 C CA . ARG A 1 97 ? 2.111 8.106 6.255 1.00 93.69 97 ARG A CA 1
ATOM 806 C C . ARG A 1 97 ? 2.916 6.920 6.786 1.00 93.69 97 ARG A C 1
ATOM 808 O O . ARG A 1 97 ? 3.137 6.783 7.984 1.00 93.69 97 ARG A O 1
ATOM 815 N N . LYS A 1 98 ? 3.500 6.171 5.842 1.00 93.12 98 LYS A N 1
ATOM 816 C CA . LYS A 1 98 ? 4.360 4.997 6.085 1.00 93.12 98 LYS A CA 1
ATOM 817 C C . LYS A 1 98 ? 3.616 3.898 6.862 1.00 93.12 98 LYS A C 1
ATOM 819 O O . LYS A 1 98 ? 2.398 3.815 6.786 1.00 93.12 98 LYS A O 1
ATOM 824 N N . ILE A 1 99 ? 4.359 3.011 7.519 1.00 93.56 99 ILE A N 1
ATOM 825 C CA . ILE A 1 99 ? 3.813 1.983 8.406 1.00 93.56 99 ILE A CA 1
ATOM 826 C C . ILE A 1 99 ? 3.730 2.574 9.811 1.00 93.56 99 ILE A C 1
ATOM 828 O O . ILE A 1 99 ? 4.682 3.204 10.276 1.00 93.56 99 ILE A O 1
ATOM 832 N N . TYR A 1 100 ? 2.601 2.360 10.471 1.00 93.56 100 TYR A N 1
ATOM 833 C CA . TYR A 1 100 ? 2.328 2.821 11.824 1.00 93.56 100 TYR A CA 1
ATOM 834 C C . TYR A 1 100 ? 1.441 1.802 12.537 1.00 93.56 100 TYR A C 1
ATOM 836 O O . TYR A 1 100 ? 0.786 0.977 11.898 1.00 93.56 100 TYR A O 1
ATOM 844 N N . PHE A 1 101 ? 1.442 1.850 13.865 1.00 91.94 101 PHE A N 1
ATOM 845 C CA . PHE A 1 101 ? 0.569 1.005 14.668 1.00 91.94 101 PHE A CA 1
ATOM 846 C C . PHE A 1 101 ? -0.849 1.562 14.674 1.00 91.94 101 PHE A C 1
ATOM 848 O O . PHE A 1 101 ? -1.047 2.773 14.787 1.00 91.94 101 PHE A O 1
ATOM 855 N N . ILE A 1 102 ? -1.818 0.659 14.584 1.00 88.06 102 ILE A N 1
ATOM 856 C CA . ILE A 1 102 ? -3.222 0.959 14.823 1.00 88.06 102 ILE A CA 1
ATOM 857 C C . ILE A 1 102 ? -3.689 0.144 16.020 1.00 88.06 102 ILE A C 1
ATOM 859 O O . ILE A 1 102 ? -3.342 -1.030 16.151 1.00 88.06 102 ILE A O 1
ATOM 863 N N . GLU A 1 103 ? -4.459 0.776 16.892 1.00 81.81 103 GLU A N 1
ATOM 864 C CA . GLU A 1 103 ? -5.183 0.073 17.941 1.00 81.81 103 GLU A CA 1
ATOM 865 C C . GLU A 1 103 ? -6.520 -0.369 17.348 1.00 81.81 103 GLU A C 1
ATOM 867 O O . GLU A 1 103 ? -7.260 0.440 16.787 1.00 81.81 103 GLU A O 1
ATOM 872 N N . ILE A 1 104 ? -6.786 -1.672 17.401 1.00 73.00 104 ILE A N 1
ATOM 873 C CA . ILE A 1 104 ? -8.056 -2.254 16.977 1.00 73.00 104 ILE A CA 1
ATOM 874 C C . ILE A 1 104 ? -8.660 -2.881 18.222 1.00 73.00 104 ILE A C 1
ATOM 876 O O . ILE A 1 104 ? -8.120 -3.858 18.742 1.00 73.00 104 ILE A O 1
ATOM 880 N N . ASP A 1 105 ? -9.767 -2.320 18.695 1.00 71.12 105 ASP A N 1
ATOM 881 C CA . ASP A 1 105 ? -10.520 -2.931 19.780 1.00 71.12 105 ASP A CA 1
ATOM 882 C C . ASP A 1 105 ? -11.141 -4.243 19.290 1.00 71.12 105 ASP A C 1
ATOM 884 O O . ASP A 1 105 ? -11.776 -4.310 18.232 1.00 71.12 105 ASP A O 1
ATOM 888 N N . HIS A 1 106 ? -10.952 -5.307 20.067 1.00 59.06 106 HIS A N 1
ATOM 889 C CA . HIS A 1 106 ? -11.692 -6.546 19.873 1.00 59.06 106 HIS A CA 1
ATOM 890 C C . HIS A 1 106 ? -13.131 -6.317 20.349 1.00 59.06 106 HIS A C 1
ATOM 892 O O . HIS A 1 106 ? -13.348 -6.024 21.525 1.00 59.06 106 HIS A O 1
ATOM 898 N N . ALA A 1 107 ? -14.092 -6.412 19.428 1.00 51.34 107 ALA A N 1
ATOM 899 C CA . ALA A 1 107 ? -15.516 -6.457 19.761 1.00 51.34 107 ALA A CA 1
ATOM 900 C C . ALA A 1 107 ? -15.898 -7.803 20.392 1.00 51.34 107 ALA A C 1
ATOM 902 O O . ALA A 1 107 ? -15.357 -8.840 19.935 1.00 51.34 107 ALA A O 1
#

Secondary structure (DSSP, 8-state):
-HHHHHTTS--EEEES---SSS-EEEEEEEE-SS---STT--EEEEEEEEEEEEEEEE--GGGHHHHT-S---TT-EEEEEEEEEEEEEEEEEEE-SSS--------

Solvent-accessible surface area (backbone atoms only — not comparable to full-atom values): 6482 Å² total; per-residue (Å²): 115,41,63,40,37,40,70,63,63,27,40,31,49,78,31,82,64,78,76,93,73,81,68,50,69,76,42,72,40,60,35,60,91,70,88,69,86,53,87,86,38,70,43,78,16,30,44,31,21,33,28,27,37,72,49,74,47,76,48,56,75,93,42,31,66,44,41,68,45,95,74,74,63,89,80,27,28,28,32,36,52,37,81,70,42,59,44,88,60,92,42,80,39,80,34,60,62,82,88,74,93,76,90,77,84,85,127

Foldseek 3Di:
DVQCVLVQQAFWDKALDDDPDAKDFFAWDWDDDDDDDDQPDKDWTWTFKTWIFHDKDFDDQVCCRNHVHPGDDGSMMIGGTDPIGTDPDGHIWIDGPDGDDDDDDDD

Radius of gyration: 13.74 Å; Cα contacts (8 Å, |Δi|>4): 206; chains: 1; bounding box: 31×29×37 Å